Protein AF-A0A9X3SUL7-F1 (afdb_monomer_lite)

Organism: NCBI:txid256034

pLDDT: mean 79.02, std 15.93, range [35.5, 97.62]

Sequence (116 aa):
MTSFKCYHRSMKQLLLRVDDDLHARLTERAKREHRSVNAIANEILSVIGESDGRSATEKVKARAAALGMLASPLKVAKEAPPVKDVEALRSRVLDSMRGIGPVVDEMFDEDRDRLL

InterPro domains:
  IPR010985 Ribbon-helix-helix [SSF47598] (9-48)
  IPR013321 Arc-type ribbon-helix-helix [G3DSA:1.10.1220.10] (8-54)
  IPR053853 Antitoxin FitA-like, ribbon-helix-helix [PF22513] (18-45)

Radius of gyration: 28.47 Å; chains: 1; bounding box: 59×37×66 Å

Foldseek 3Di:
DDDDPDPPPPDDDDDDDDDPVVVVVLVVVCVVVVHDSVVSVVVVVVVVVCVVPDDPVNVVVVVCVVVVVDDDPPPPPPPPDPDPDPPVVVVVVCVVCPPVVVVVVVVVVVVVVVVD

Structure (mmCIF, N/CA/C/O backbone):
data_AF-A0A9X3SUL7-F1
#
_entry.id   AF-A0A9X3SUL7-F1
#
loop_
_atom_site.group_PDB
_atom_site.id
_atom_site.type_symbol
_atom_site.label_atom_id
_atom_site.label_alt_id
_atom_site.label_comp_id
_atom_site.label_asym_id
_atom_site.label_entity_id
_atom_site.label_seq_id
_atom_site.pdbx_PDB_ins_code
_atom_site.Cartn_x
_atom_site.Cartn_y
_atom_site.Cartn_z
_atom_site.occupancy
_atom_site.B_iso_or_equiv
_atom_site.auth_seq_id
_atom_site.auth_comp_id
_atom_site.auth_asym_id
_atom_site.auth_atom_id
_atom_site.pdbx_PDB_model_num
ATOM 1 N N . MET A 1 1 ? -0.238 24.625 26.946 1.00 35.50 1 MET A N 1
ATOM 2 C CA . MET A 1 1 ? -0.734 24.429 25.565 1.00 35.50 1 MET A CA 1
ATOM 3 C C . MET A 1 1 ? 0.001 23.254 24.946 1.00 35.50 1 MET A C 1
ATOM 5 O O . MET A 1 1 ? 1.139 23.397 24.522 1.00 35.50 1 MET A O 1
ATOM 9 N N . THR A 1 2 ? -0.599 22.068 24.997 1.00 41.12 2 THR A N 1
ATOM 10 C CA . THR A 1 2 ? -0.043 20.833 24.433 1.00 41.12 2 THR A CA 1
ATOM 11 C C . THR A 1 2 ? -0.206 20.846 22.915 1.00 41.12 2 THR A C 1
ATOM 13 O O . THR A 1 2 ? -1.309 20.978 22.392 1.00 41.12 2 THR A O 1
ATOM 16 N N . SER A 1 3 ? 0.923 20.762 22.215 1.00 38.81 3 SER A N 1
ATOM 17 C CA . SER A 1 3 ? 1.012 20.740 20.756 1.00 38.81 3 SER A CA 1
ATOM 18 C C . SER A 1 3 ? 0.413 19.441 20.205 1.00 38.81 3 SER A C 1
ATOM 20 O O . SER A 1 3 ? 0.950 18.356 20.435 1.00 38.81 3 SER A O 1
ATOM 22 N N . PHE A 1 4 ? -0.705 19.539 19.482 1.00 44.91 4 PHE A N 1
ATOM 23 C CA . PHE A 1 4 ? -1.264 18.430 18.711 1.00 44.91 4 PHE A CA 1
ATOM 24 C C . PHE A 1 4 ? -0.415 18.228 17.455 1.00 44.91 4 PHE A C 1
ATOM 26 O O . PHE A 1 4 ? -0.589 18.892 16.435 1.00 44.91 4 PHE A O 1
ATOM 33 N N . LYS A 1 5 ? 0.543 17.303 17.533 1.00 53.19 5 LYS A N 1
ATOM 34 C CA . LYS A 1 5 ? 1.328 16.860 16.379 1.00 53.19 5 LYS A CA 1
ATOM 35 C C . LYS A 1 5 ? 0.377 16.146 15.407 1.00 53.19 5 LYS A C 1
ATOM 37 O O . LYS A 1 5 ? -0.082 15.042 15.674 1.00 53.19 5 LYS A O 1
ATOM 42 N N . CYS A 1 6 ? 0.025 16.803 14.305 1.00 43.00 6 CYS A N 1
ATOM 43 C CA . CYS A 1 6 ? -0.857 16.261 13.271 1.00 43.00 6 CYS A CA 1
ATOM 44 C C . CYS A 1 6 ? -0.224 15.033 12.584 1.00 43.00 6 CYS A C 1
ATOM 46 O O . CYS A 1 6 ? 0.631 15.185 11.717 1.00 43.00 6 CYS A O 1
ATOM 48 N N . TYR A 1 7 ? -0.680 13.823 12.921 1.00 56.19 7 TYR A N 1
ATOM 49 C CA . TYR A 1 7 ? -0.241 12.551 12.310 1.00 56.19 7 TYR A CA 1
ATOM 50 C C . TYR A 1 7 ? -0.809 12.296 10.893 1.00 56.19 7 TYR A C 1
ATOM 52 O O . TYR A 1 7 ? -0.482 11.307 10.242 1.00 56.19 7 TYR A O 1
ATOM 60 N N . HIS A 1 8 ? -1.642 13.200 10.379 1.00 54.50 8 HIS A N 1
ATOM 61 C CA . HIS A 1 8 ? -2.485 12.974 9.199 1.00 54.50 8 HIS A CA 1
ATOM 62 C C . HIS A 1 8 ? -1.737 12.971 7.854 1.00 54.50 8 HIS A C 1
ATOM 64 O O . HIS A 1 8 ? -2.300 12.542 6.851 1.00 54.50 8 HIS A O 1
ATOM 70 N N . ARG A 1 9 ? -0.482 13.447 7.788 1.00 56.41 9 ARG A N 1
ATOM 71 C CA . ARG A 1 9 ? 0.239 13.549 6.503 1.00 56.41 9 ARG A CA 1
ATOM 72 C C . ARG A 1 9 ? 0.898 12.242 6.041 1.00 56.41 9 ARG A C 1
ATOM 74 O O . ARG A 1 9 ? 1.210 12.144 4.860 1.00 56.41 9 ARG A O 1
ATOM 81 N N . SER A 1 10 ? 1.098 11.259 6.926 1.00 71.56 10 SER A N 1
ATOM 82 C CA . SER A 1 10 ? 1.787 9.994 6.604 1.00 71.56 10 SER A CA 1
ATOM 83 C C . SER A 1 10 ? 0.940 8.730 6.773 1.00 71.56 10 SER A C 1
ATOM 85 O O . SER A 1 10 ? 1.339 7.682 6.275 1.00 71.56 10 SER A O 1
ATOM 87 N N . MET A 1 11 ? -0.222 8.796 7.431 1.00 79.44 11 MET A N 1
ATOM 88 C CA . MET A 1 11 ? -1.098 7.634 7.617 1.00 79.44 11 MET A CA 1
ATOM 89 C C . MET A 1 11 ? -2.291 7.673 6.662 1.00 79.44 11 MET A C 1
ATOM 91 O O . MET A 1 11 ? -2.919 8.712 6.466 1.00 79.44 11 MET A O 1
ATOM 95 N N . LYS A 1 12 ? -2.610 6.522 6.068 1.00 83.50 12 LYS A N 1
ATOM 96 C CA . LYS A 1 12 ? -3.818 6.324 5.261 1.00 83.50 12 LYS A CA 1
ATOM 97 C C . LYS A 1 12 ? -4.883 5.648 6.121 1.00 83.50 12 LYS A C 1
ATOM 99 O O . LYS A 1 12 ? -4.565 4.754 6.899 1.00 83.50 12 LYS A O 1
ATOM 104 N N . GLN A 1 13 ? -6.132 6.083 5.983 1.00 90.00 13 GLN A N 1
ATOM 105 C CA . GLN A 1 13 ? -7.269 5.494 6.687 1.00 90.00 13 GLN A CA 1
ATOM 106 C C . GLN A 1 13 ? -7.948 4.450 5.797 1.00 90.00 13 GLN A C 1
ATOM 108 O O . GLN A 1 13 ? -8.236 4.723 4.634 1.00 90.00 13 GLN A O 1
ATOM 113 N N . LEU A 1 14 ? -8.227 3.278 6.366 1.00 89.31 14 LEU A N 1
ATOM 114 C CA . LEU A 1 14 ? -9.014 2.215 5.748 1.00 89.31 14 LEU A CA 1
ATOM 115 C C . LEU A 1 14 ? -10.267 1.987 6.597 1.00 89.31 14 LEU A C 1
ATOM 117 O O . LEU A 1 14 ? -10.165 1.727 7.793 1.00 89.31 14 LEU A O 1
ATOM 121 N N . LEU A 1 15 ? -11.442 2.100 5.981 1.00 93.06 15 LEU A N 1
ATOM 122 C CA . LEU A 1 15 ? -12.713 1.722 6.596 1.00 93.06 15 LEU A CA 1
ATOM 123 C C . LEU A 1 15 ? -13.114 0.355 6.043 1.00 93.06 15 LEU A C 1
ATOM 125 O O . LEU A 1 15 ? -13.345 0.224 4.843 1.00 93.06 15 LEU A O 1
ATOM 129 N N . LEU A 1 16 ? -13.180 -0.652 6.912 1.00 90.94 16 LEU A N 1
ATOM 130 C CA . LEU A 1 16 ? -13.523 -2.024 6.550 1.00 90.94 16 LEU A CA 1
ATOM 131 C C . LEU A 1 16 ? -14.813 -2.435 7.260 1.00 90.94 16 LEU A C 1
ATOM 133 O O . LEU A 1 16 ? -14.968 -2.200 8.456 1.00 90.94 16 LEU A O 1
ATOM 137 N N . ARG A 1 17 ? -15.727 -3.064 6.520 1.00 95.88 17 ARG A N 1
ATOM 138 C CA . ARG A 1 17 ? -16.873 -3.767 7.103 1.00 95.88 17 ARG A CA 1
ATOM 139 C C . ARG A 1 17 ? -16.462 -5.212 7.355 1.00 95.88 17 ARG A C 1
ATOM 141 O O . ARG A 1 17 ? -15.921 -5.850 6.456 1.00 95.88 17 ARG A O 1
ATOM 148 N N . VAL A 1 18 ? -16.696 -5.691 8.566 1.00 93.56 18 VAL A N 1
ATOM 149 C CA . VAL A 1 18 ? -16.374 -7.051 9.006 1.00 93.56 18 VAL A CA 1
ATOM 150 C C . VAL A 1 18 ? -17.578 -7.643 9.720 1.00 93.56 18 VAL A C 1
ATOM 152 O O . VAL A 1 18 ? -18.383 -6.890 10.265 1.00 93.56 18 VAL A O 1
ATOM 155 N N . ASP A 1 19 ? -17.675 -8.968 9.737 1.00 97.38 19 ASP A N 1
ATOM 156 C CA . ASP A 1 19 ? -18.691 -9.663 10.525 1.00 97.38 19 ASP A CA 1
ATOM 157 C C . ASP A 1 19 ? -18.483 -9.421 12.028 1.00 97.38 19 ASP A C 1
ATOM 159 O O . ASP A 1 19 ? -17.343 -9.311 12.506 1.00 97.38 19 ASP A O 1
ATOM 163 N N . ASP A 1 20 ? -19.581 -9.396 12.784 1.00 96.81 20 ASP A N 1
ATOM 164 C CA . ASP A 1 20 ? -19.572 -9.126 14.228 1.00 96.81 20 ASP A CA 1
ATOM 165 C C . ASP A 1 20 ? -18.678 -10.109 14.995 1.00 96.81 20 ASP A C 1
ATOM 167 O O . ASP A 1 20 ? -17.926 -9.712 15.889 1.00 96.81 20 ASP A O 1
ATOM 171 N N . ASP A 1 21 ? -18.667 -11.378 14.583 1.00 97.31 21 ASP A N 1
ATOM 172 C CA . ASP A 1 21 ? -17.815 -12.410 15.173 1.00 97.31 21 ASP A CA 1
ATOM 173 C C . ASP A 1 21 ? -16.323 -12.095 15.005 1.00 97.31 21 ASP A C 1
ATOM 175 O O . ASP A 1 21 ? -15.516 -12.333 15.909 1.00 97.31 21 ASP A O 1
ATOM 179 N N . LEU A 1 22 ? -15.924 -11.560 13.846 1.00 95.31 22 LEU A N 1
ATOM 180 C CA . LEU A 1 22 ? -14.537 -11.166 13.604 1.00 95.31 22 LEU A CA 1
ATOM 181 C C . LEU A 1 22 ? -14.170 -9.955 14.465 1.00 95.31 22 LEU A C 1
ATOM 183 O O . LEU A 1 22 ? -13.107 -9.949 15.092 1.00 95.31 22 LEU A O 1
ATOM 187 N N . HIS A 1 23 ? -15.061 -8.968 14.549 1.00 96.44 23 HIS A N 1
ATOM 188 C CA . HIS A 1 23 ? -14.868 -7.803 15.406 1.00 96.44 23 HIS A CA 1
ATOM 189 C C . HIS A 1 23 ? -14.734 -8.193 16.890 1.00 96.44 23 HIS A C 1
ATOM 191 O O . HIS A 1 23 ? -13.836 -7.702 17.584 1.00 96.44 23 HIS A O 1
ATOM 197 N N . ALA A 1 24 ? -15.562 -9.125 17.370 1.00 97.44 24 ALA A N 1
ATO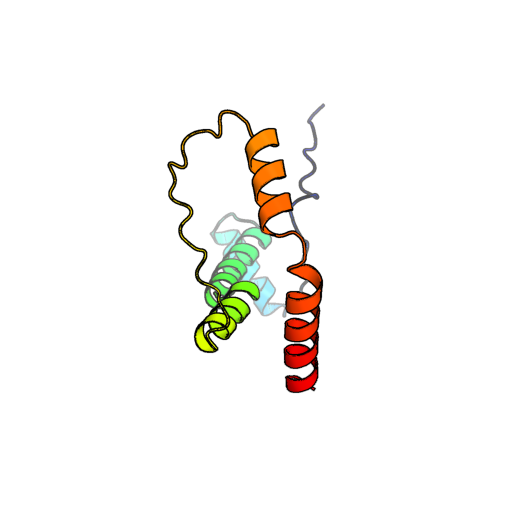M 198 C CA . ALA A 1 24 ? -15.503 -9.636 18.737 1.00 97.44 24 ALA A CA 1
ATOM 199 C C . ALA A 1 24 ? -14.157 -10.315 19.032 1.00 97.44 24 ALA A C 1
ATOM 201 O O . ALA A 1 24 ? -13.500 -9.986 20.023 1.00 97.44 24 ALA A O 1
ATOM 202 N N . ARG A 1 25 ? -13.678 -11.193 18.137 1.00 96.69 25 ARG A N 1
ATOM 203 C CA . ARG A 1 25 ? -12.367 -11.853 18.298 1.00 96.69 25 ARG A CA 1
ATOM 204 C C . ARG A 1 25 ? -11.208 -10.857 18.327 1.00 96.69 25 ARG A C 1
ATOM 206 O O . ARG A 1 25 ? -10.302 -11.005 19.150 1.00 96.69 25 ARG A O 1
ATOM 213 N N . LEU A 1 26 ? -11.229 -9.848 17.453 1.00 95.88 26 LEU A N 1
ATOM 214 C CA . LEU A 1 26 ? -10.207 -8.796 17.429 1.00 95.88 26 LEU A CA 1
ATOM 215 C C . LEU A 1 26 ? -10.219 -7.974 18.721 1.00 95.88 26 LEU A C 1
ATOM 217 O O . LEU A 1 26 ? -9.160 -7.689 19.277 1.00 95.88 26 LEU A O 1
ATOM 221 N N . THR A 1 27 ? -11.406 -7.652 19.231 1.00 96.62 27 THR A N 1
ATOM 222 C CA . THR A 1 27 ? -11.579 -6.903 20.481 1.00 96.62 27 THR A CA 1
ATOM 223 C C . THR A 1 27 ? -11.069 -7.687 21.687 1.00 96.62 27 THR A C 1
ATOM 225 O O . THR A 1 27 ? -10.317 -7.151 22.498 1.00 96.62 27 THR A O 1
ATOM 228 N N . GLU A 1 28 ? -11.412 -8.970 21.800 1.00 97.62 28 GLU A N 1
ATOM 229 C CA . GLU A 1 28 ? -10.933 -9.821 22.895 1.00 97.62 28 GLU A CA 1
ATOM 230 C C . GLU A 1 28 ? -9.417 -10.035 22.848 1.00 97.62 28 GLU A C 1
ATOM 232 O O . GLU A 1 28 ? -8.751 -10.100 23.883 1.00 97.62 28 GLU A O 1
ATOM 237 N N . ARG A 1 29 ? -8.831 -10.109 21.649 1.00 96.62 29 ARG A N 1
ATOM 238 C CA . ARG A 1 29 ? -7.373 -10.125 21.496 1.00 96.62 29 ARG A CA 1
ATOM 239 C C . ARG A 1 29 ? -6.745 -8.800 21.939 1.00 96.62 29 ARG A C 1
ATOM 241 O O . ARG A 1 29 ? -5.803 -8.811 22.723 1.00 96.62 29 ARG A O 1
ATOM 248 N N . ALA A 1 30 ? -7.303 -7.674 21.506 1.00 96.69 30 ALA A N 1
ATOM 249 C CA . ALA A 1 30 ? -6.835 -6.339 21.871 1.00 96.69 30 ALA A CA 1
ATOM 250 C C . ALA A 1 30 ? -6.872 -6.101 23.394 1.00 96.69 30 ALA A C 1
ATOM 252 O O . ALA A 1 30 ? -5.906 -5.589 23.959 1.00 96.69 30 ALA A O 1
ATOM 253 N N . LYS A 1 31 ? -7.936 -6.554 24.074 1.00 96.56 31 LYS A N 1
ATOM 254 C CA . LYS A 1 31 ? -8.045 -6.514 25.542 1.00 96.56 31 LYS A CA 1
ATOM 255 C C . LYS A 1 31 ? -6.955 -7.335 26.227 1.00 96.56 31 LYS A C 1
ATOM 257 O O . LYS A 1 31 ? -6.303 -6.820 27.128 1.00 96.56 31 LYS A O 1
ATOM 262 N N . ARG A 1 32 ? -6.745 -8.585 25.790 1.00 97.19 32 ARG A N 1
ATOM 263 C CA . ARG A 1 32 ? -5.712 -9.477 26.348 1.00 97.19 32 ARG A CA 1
ATOM 264 C C . ARG A 1 32 ? -4.300 -8.922 26.179 1.00 97.19 32 ARG A C 1
ATOM 266 O O . ARG A 1 32 ? -3.467 -9.120 27.052 1.00 97.19 32 ARG A O 1
ATOM 273 N N . GLU A 1 33 ? -4.039 -8.232 25.073 1.00 95.56 33 GLU A N 1
ATOM 274 C CA . GLU A 1 33 ? -2.726 -7.653 24.773 1.00 95.56 33 GLU A CA 1
ATOM 275 C C . GLU A 1 33 ? -2.568 -6.199 25.252 1.00 95.56 33 GLU A C 1
ATOM 277 O O . GLU A 1 33 ? -1.518 -5.604 25.029 1.00 95.56 33 GLU A O 1
ATOM 282 N N . HIS A 1 34 ? -3.585 -5.604 25.890 1.00 96.56 34 HIS A N 1
ATOM 283 C CA . HIS A 1 34 ? -3.611 -4.183 26.275 1.00 96.56 34 HIS A CA 1
ATOM 284 C C . HIS A 1 34 ? -3.279 -3.220 25.118 1.00 96.56 34 HIS A C 1
ATOM 286 O O . HIS A 1 34 ? -2.645 -2.179 25.300 1.00 96.56 34 HIS A O 1
ATOM 292 N N . ARG A 1 35 ? -3.720 -3.563 23.906 1.00 95.56 35 ARG A N 1
ATOM 293 C CA . ARG A 1 35 ? -3.483 -2.797 22.674 1.00 95.56 35 ARG A CA 1
ATOM 294 C C . ARG A 1 35 ? -4.801 -2.329 22.077 1.00 95.56 35 ARG A C 1
ATOM 296 O O . ARG A 1 35 ? -5.865 -2.843 22.401 1.00 95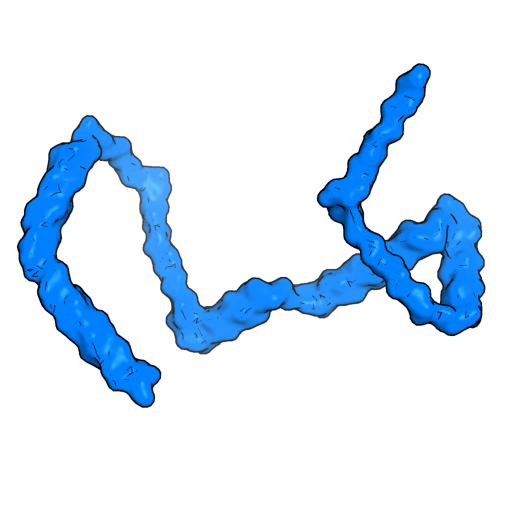.56 35 ARG A O 1
ATOM 303 N N . SER A 1 36 ? -4.748 -1.340 21.186 1.00 94.56 36 SER A N 1
ATOM 304 C CA . SER A 1 36 ? -5.936 -0.934 20.432 1.00 94.56 36 SER A CA 1
ATOM 305 C C . SER A 1 36 ? -6.253 -1.949 19.335 1.00 94.56 36 SER A C 1
ATOM 307 O O . SER A 1 36 ? -5.355 -2.582 18.775 1.00 94.56 36 SER A O 1
ATOM 309 N N . VAL A 1 37 ? -7.531 -2.057 18.969 1.00 93.25 37 VAL A N 1
ATOM 310 C CA . VAL A 1 37 ? -7.970 -2.914 17.855 1.00 93.25 37 VAL A CA 1
ATOM 311 C C . VAL A 1 37 ? -7.249 -2.539 16.555 1.00 93.25 37 VAL A C 1
ATOM 313 O O . VAL A 1 37 ? -6.794 -3.422 15.838 1.00 93.25 37 VAL A O 1
ATOM 316 N N . ASN A 1 38 ? -7.038 -1.242 16.298 1.00 93.19 38 ASN A N 1
ATOM 317 C CA . ASN A 1 38 ? -6.284 -0.769 15.133 1.00 93.19 38 ASN A CA 1
ATOM 318 C C . ASN A 1 38 ? -4.823 -1.240 15.137 1.00 93.19 38 ASN A C 1
ATOM 320 O O . ASN A 1 38 ? -4.282 -1.531 14.075 1.00 93.19 38 ASN A O 1
ATOM 324 N N . ALA A 1 39 ? -4.174 -1.324 16.304 1.00 93.38 39 ALA A N 1
ATOM 325 C CA . ALA A 1 39 ? -2.798 -1.808 16.392 1.00 93.38 39 ALA A CA 1
ATOM 326 C C . ALA A 1 39 ? -2.701 -3.300 16.038 1.00 93.38 39 ALA A C 1
ATOM 328 O O . ALA A 1 39 ? -1.823 -3.676 15.266 1.00 93.38 39 ALA A O 1
ATOM 329 N N . ILE A 1 40 ? -3.627 -4.122 16.549 1.00 95.31 40 ILE A N 1
ATOM 330 C CA . ILE A 1 40 ? -3.732 -5.547 16.194 1.00 95.31 40 ILE A CA 1
ATOM 331 C C . ILE A 1 40 ? -4.056 -5.707 14.703 1.00 95.31 40 ILE A C 1
ATOM 333 O O . ILE A 1 40 ? -3.422 -6.498 14.011 1.00 95.31 40 ILE A O 1
ATOM 337 N N . ALA A 1 41 ? -5.026 -4.945 14.189 1.00 93.06 41 ALA A N 1
ATOM 338 C CA . ALA A 1 41 ? -5.439 -5.018 12.791 1.00 93.06 41 ALA A CA 1
ATOM 339 C C . ALA A 1 41 ? -4.297 -4.641 11.836 1.00 93.06 41 ALA A C 1
ATOM 341 O O . ALA A 1 41 ?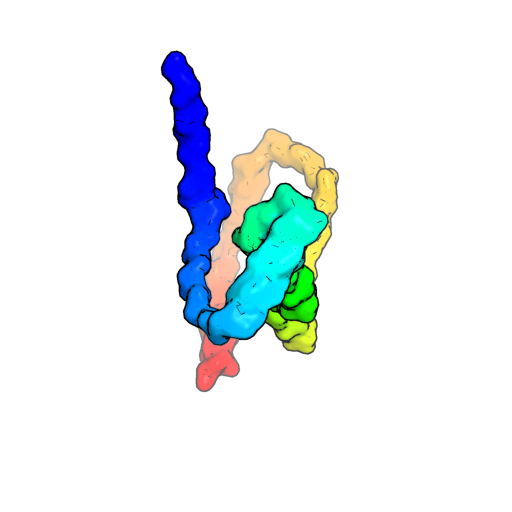 -4.052 -5.358 10.871 1.00 93.06 41 ALA A O 1
ATOM 342 N N . ASN A 1 42 ? -3.562 -3.565 12.129 1.00 92.00 42 ASN A N 1
ATOM 343 C CA . ASN A 1 42 ? -2.418 -3.149 11.319 1.00 92.00 42 ASN A CA 1
ATOM 344 C C . ASN A 1 42 ? -1.299 -4.197 11.303 1.00 92.00 42 ASN A C 1
ATOM 346 O O . ASN A 1 42 ? -0.715 -4.416 10.250 1.00 92.00 42 ASN A O 1
ATOM 350 N N . GLU A 1 43 ? -1.022 -4.857 12.431 1.00 91.31 43 GLU A N 1
ATOM 351 C CA . GLU A 1 43 ? -0.025 -5.935 12.503 1.00 91.31 43 GLU A CA 1
ATOM 352 C C . GLU A 1 43 ? -0.434 -7.153 11.665 1.00 91.31 43 GLU A C 1
ATOM 354 O O . GLU A 1 43 ? 0.371 -7.706 10.920 1.00 91.31 43 GLU A O 1
ATOM 359 N N . ILE A 1 44 ? -1.704 -7.560 11.732 1.00 90.88 44 ILE A N 1
ATOM 360 C CA . ILE A 1 44 ? -2.207 -8.664 10.903 1.00 90.88 44 ILE A CA 1
ATOM 361 C C . ILE A 1 44 ? -2.102 -8.300 9.416 1.00 90.88 44 ILE A C 1
ATOM 363 O O . ILE A 1 44 ? -1.645 -9.107 8.607 1.00 90.88 44 ILE A O 1
ATOM 367 N N . LEU A 1 45 ? -2.497 -7.076 9.051 1.00 88.69 45 LEU A N 1
ATOM 368 C CA . LEU A 1 45 ? -2.440 -6.600 7.670 1.00 88.69 45 LEU A CA 1
ATOM 369 C C . LEU A 1 45 ? -1.000 -6.447 7.156 1.00 88.69 45 LEU A C 1
ATOM 371 O O . LEU A 1 45 ? -0.764 -6.702 5.975 1.00 88.69 45 LEU A O 1
ATOM 375 N N . SER A 1 46 ? -0.033 -6.075 8.004 1.00 85.62 46 SER A N 1
ATOM 376 C CA . SER A 1 46 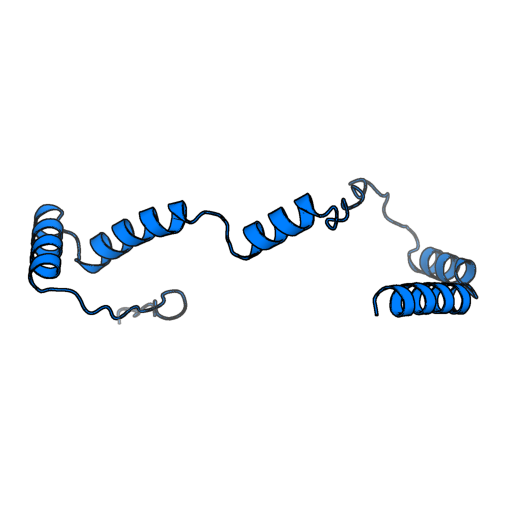? 1.367 -5.935 7.583 1.00 85.62 46 SER A CA 1
ATOM 377 C C . SER A 1 46 ? 1.995 -7.277 7.216 1.00 85.62 46 SER A C 1
ATOM 379 O O . SER A 1 46 ? 2.665 -7.364 6.192 1.00 85.62 46 SER A O 1
ATOM 381 N N . VAL A 1 47 ? 1.712 -8.335 7.985 1.00 82.75 47 VAL A N 1
ATOM 382 C CA . VAL A 1 47 ? 2.214 -9.692 7.695 1.00 82.75 47 VAL A CA 1
ATOM 383 C C . VAL A 1 47 ? 1.703 -10.196 6.340 1.00 82.75 47 VAL A C 1
ATOM 385 O O . VAL A 1 47 ? 2.444 -10.809 5.576 1.00 82.75 47 VAL A O 1
ATOM 388 N N . ILE A 1 48 ? 0.443 -9.901 6.007 1.00 74.44 48 ILE A N 1
ATOM 389 C CA . ILE A 1 48 ? -0.143 -10.276 4.713 1.00 74.44 48 ILE A CA 1
ATOM 390 C C . ILE A 1 48 ? 0.479 -9.451 3.576 1.00 74.44 48 ILE A C 1
ATOM 392 O O . ILE A 1 48 ? 0.808 -10.004 2.528 1.00 74.44 48 ILE A O 1
ATOM 396 N N . GLY A 1 49 ? 0.684 -8.147 3.787 1.00 65.75 49 GLY A N 1
ATOM 397 C CA . GLY A 1 49 ? 1.277 -7.256 2.786 1.00 65.75 49 GLY A CA 1
ATOM 398 C C . GLY A 1 49 ? 2.714 -7.625 2.399 1.00 65.75 49 GLY A C 1
ATOM 399 O O . GLY A 1 49 ? 3.089 -7.475 1.238 1.00 65.75 49 GLY A O 1
ATOM 400 N N . GLU A 1 50 ? 3.506 -8.152 3.334 1.00 59.78 50 GLU A N 1
ATOM 401 C CA . GLU A 1 50 ? 4.863 -8.646 3.057 1.00 59.78 50 GLU A CA 1
ATOM 402 C C . GLU A 1 50 ? 4.865 -9.939 2.224 1.00 59.78 50 GLU A C 1
ATOM 404 O O . GLU A 1 50 ? 5.746 -10.138 1.385 1.00 59.78 50 GLU A O 1
ATOM 409 N N . SER A 1 51 ? 3.855 -10.800 2.393 1.00 55.25 51 SER A N 1
ATOM 410 C CA . SER A 1 51 ? 3.740 -12.064 1.653 1.00 55.25 51 SER A CA 1
ATOM 411 C C . SER A 1 51 ? 3.396 -11.875 0.171 1.00 55.25 51 SER A C 1
ATOM 413 O O . SER A 1 51 ? 3.680 -12.763 -0.633 1.00 55.25 51 SER A O 1
ATOM 415 N N . ASP A 1 52 ? 2.844 -10.725 -0.223 1.00 58.09 52 ASP A N 1
ATOM 416 C CA . ASP A 1 52 ? 2.579 -10.369 -1.627 1.00 58.09 52 ASP A CA 1
ATOM 417 C C . ASP A 1 52 ? 3.823 -9.791 -2.343 1.00 58.09 52 ASP A C 1
ATOM 419 O O . ASP A 1 52 ? 3.723 -9.170 -3.409 1.00 58.09 52 ASP A O 1
ATOM 423 N N . GLY A 1 53 ? 4.996 -10.033 -1.732 1.00 53.78 53 GLY A N 1
ATOM 424 C CA . GLY A 1 53 ? 6.320 -9.406 -1.821 1.00 53.78 53 GLY A CA 1
ATOM 425 C C . GLY A 1 53 ? 7.026 -9.324 -3.172 1.00 53.78 53 GLY A C 1
ATOM 426 O O . GLY A 1 53 ? 8.240 -9.476 -3.265 1.00 53.78 53 GLY A O 1
ATOM 427 N N . ARG A 1 54 ? 6.301 -9.008 -4.237 1.00 57.44 54 ARG A N 1
ATOM 428 C CA . ARG A 1 54 ? 6.870 -8.187 -5.298 1.00 57.44 54 ARG A CA 1
ATOM 429 C C . ARG A 1 54 ? 6.001 -6.953 -5.413 1.00 57.44 54 ARG A C 1
ATOM 431 O O . ARG A 1 54 ? 4.862 -7.035 -5.881 1.00 57.44 54 ARG A O 1
ATOM 438 N N . SER A 1 55 ? 6.561 -5.809 -5.027 1.00 69.12 55 SER A N 1
ATOM 439 C CA . SER A 1 55 ? 5.995 -4.511 -5.393 1.00 69.12 55 SER A CA 1
ATOM 440 C C . SER A 1 55 ? 5.652 -4.518 -6.890 1.00 69.12 55 SER A C 1
ATOM 442 O O . SER A 1 55 ? 6.309 -5.206 -7.676 1.00 69.12 55 SER A O 1
ATOM 444 N N . ALA A 1 56 ? 4.622 -3.790 -7.330 1.00 67.88 56 ALA A N 1
ATOM 445 C CA . ALA A 1 56 ? 4.266 -3.745 -8.755 1.00 67.88 56 ALA A CA 1
ATOM 446 C C . ALA A 1 56 ? 5.498 -3.441 -9.637 1.00 67.88 56 ALA A C 1
ATOM 448 O O . ALA A 1 56 ? 5.710 -4.065 -10.673 1.00 67.88 56 ALA A O 1
ATOM 449 N N . THR A 1 57 ? 6.380 -2.576 -9.137 1.00 75.00 57 THR A N 1
ATOM 450 C CA . THR A 1 57 ? 7.714 -2.280 -9.665 1.00 75.00 57 THR A CA 1
ATOM 451 C C . THR A 1 57 ? 8.651 -3.484 -9.744 1.00 75.00 57 THR A C 1
ATOM 453 O O . THR A 1 57 ? 9.307 -3.661 -10.763 1.00 75.00 57 THR A O 1
ATOM 456 N N . GLU A 1 58 ? 8.722 -4.343 -8.730 1.00 76.25 58 GLU A N 1
ATOM 457 C CA . GLU A 1 58 ? 9.520 -5.575 -8.778 1.00 76.25 58 GLU A CA 1
ATOM 458 C C . GLU A 1 58 ? 8.920 -6.626 -9.704 1.00 76.25 58 GLU A C 1
ATOM 460 O O . GLU A 1 58 ? 9.672 -7.330 -10.372 1.00 76.25 58 GLU A O 1
ATOM 465 N N . LYS A 1 59 ? 7.587 -6.718 -9.808 1.00 77.62 59 LYS A N 1
ATOM 466 C CA . LYS A 1 59 ? 6.930 -7.590 -10.798 1.00 77.62 59 LYS A CA 1
ATOM 467 C C . LYS A 1 59 ? 7.276 -7.134 -12.217 1.00 77.62 59 LYS A C 1
ATOM 469 O O . LYS A 1 59 ? 7.673 -7.955 -13.042 1.00 77.62 59 LYS A O 1
ATOM 474 N N . VAL A 1 60 ? 7.205 -5.828 -12.476 1.00 81.75 60 VAL A N 1
ATOM 475 C CA . VAL A 1 60 ? 7.593 -5.224 -13.759 1.00 81.75 60 VAL A CA 1
ATOM 476 C C . VAL A 1 60 ? 9.086 -5.409 -14.026 1.00 81.75 60 VAL A C 1
ATOM 478 O O . VAL A 1 60 ? 9.451 -5.849 -15.111 1.00 81.75 60 VAL A O 1
ATOM 481 N N . LYS A 1 61 ? 9.953 -5.163 -13.040 1.00 82.12 61 LYS A N 1
ATOM 482 C CA . LYS A 1 61 ? 11.406 -5.330 -13.170 1.00 82.12 61 LYS A CA 1
ATOM 483 C C . LYS A 1 61 ? 11.795 -6.787 -13.403 1.00 82.12 61 LYS A C 1
ATOM 485 O O . LYS A 1 61 ? 12.632 -7.050 -14.255 1.00 82.12 61 LYS A O 1
ATOM 490 N N . ALA A 1 62 ? 11.174 -7.733 -12.701 1.00 80.44 62 ALA A N 1
ATOM 491 C CA . ALA A 1 62 ? 11.393 -9.162 -12.911 1.00 80.44 62 ALA A CA 1
ATOM 492 C C . ALA A 1 62 ? 10.946 -9.598 -14.314 1.00 80.44 62 ALA A C 1
ATOM 494 O O . ALA A 1 62 ? 11.651 -10.359 -14.972 1.00 80.44 62 ALA A O 1
ATOM 495 N N . ARG A 1 63 ? 9.813 -9.077 -14.803 1.00 80.75 63 ARG A N 1
ATOM 496 C CA . ARG A 1 63 ? 9.344 -9.333 -16.171 1.00 80.75 63 ARG A CA 1
ATOM 497 C C . ARG A 1 63 ? 10.282 -8.721 -17.214 1.00 80.75 63 ARG A C 1
ATOM 499 O O . ARG A 1 63 ? 10.648 -9.405 -18.161 1.00 80.75 63 ARG A O 1
ATOM 506 N N . ALA A 1 64 ? 10.720 -7.480 -17.018 1.00 83.75 64 ALA A N 1
ATOM 507 C CA . ALA A 1 64 ? 11.696 -6.822 -17.884 1.00 83.75 64 ALA A CA 1
ATOM 508 C C . ALA A 1 64 ? 13.047 -7.558 -17.886 1.00 83.75 64 ALA A C 1
ATOM 510 O O . ALA A 1 64 ? 13.666 -7.685 -18.937 1.00 83.75 64 ALA A O 1
ATOM 511 N N . ALA A 1 65 ? 13.481 -8.092 -16.737 1.00 83.19 65 ALA A N 1
ATOM 512 C CA . ALA A 1 65 ? 14.686 -8.913 -16.628 1.00 83.19 65 ALA A CA 1
ATOM 513 C C . ALA A 1 65 ? 14.560 -10.208 -17.439 1.00 83.19 65 ALA A C 1
ATOM 515 O O . ALA A 1 65 ? 15.452 -10.534 -18.213 1.00 83.19 65 ALA A O 1
ATOM 516 N N . ALA A 1 66 ? 13.438 -10.920 -17.289 1.00 79.38 66 ALA A N 1
ATOM 517 C CA . ALA A 1 66 ? 13.173 -12.162 -18.012 1.00 79.38 66 ALA A CA 1
ATOM 518 C C . ALA A 1 66 ? 13.086 -11.956 -19.534 1.00 79.38 66 ALA A C 1
ATOM 520 O O . ALA A 1 66 ? 13.461 -12.841 -20.294 1.00 79.38 66 ALA A O 1
ATOM 521 N N . LEU A 1 67 ? 12.622 -10.784 -19.973 1.00 87.12 67 LEU A N 1
ATOM 522 C CA . LEU A 1 67 ? 12.561 -10.394 -21.383 1.00 87.12 67 LEU A CA 1
ATOM 523 C C . LEU A 1 67 ? 13.882 -9.808 -21.913 1.00 87.12 67 LEU A C 1
ATOM 525 O O . LEU A 1 67 ? 13.928 -9.369 -23.056 1.00 87.12 67 LEU A O 1
ATOM 529 N N . GLY A 1 68 ? 14.941 -9.741 -21.096 1.00 84.38 68 GLY A N 1
ATOM 530 C CA . GLY A 1 68 ? 16.217 -9.135 -21.492 1.00 84.38 68 GLY A CA 1
ATOM 531 C C . GLY A 1 68 ? 16.153 -7.620 -21.730 1.00 84.38 68 GLY A C 1
ATOM 532 O O . GLY A 1 68 ? 17.094 -7.045 -22.262 1.00 84.38 68 GLY A O 1
ATOM 533 N N . MET A 1 69 ? 15.067 -6.955 -21.321 1.00 83.88 69 MET A N 1
ATOM 534 C CA . MET A 1 69 ? 14.830 -5.519 -21.534 1.00 83.88 69 MET A CA 1
ATOM 535 C C . MET A 1 69 ? 15.530 -4.630 -20.499 1.00 83.88 69 MET A C 1
ATOM 537 O O . MET A 1 69 ? 15.504 -3.405 -20.607 1.00 83.88 69 MET A O 1
ATOM 541 N N . LEU A 1 70 ? 16.129 -5.215 -19.457 1.00 78.81 70 LEU A N 1
ATOM 542 C CA . LEU A 1 70 ? 16.929 -4.448 -18.510 1.00 78.81 70 LEU A CA 1
ATOM 543 C C . LEU A 1 70 ? 18.305 -4.165 -19.110 1.00 78.81 70 LEU A C 1
ATOM 545 O O . LEU A 1 70 ? 19.159 -5.048 -19.176 1.00 78.81 70 LEU A O 1
ATOM 549 N N . ALA A 1 71 ? 18.542 -2.905 -19.469 1.00 73.25 71 ALA A N 1
ATOM 550 C CA . ALA A 1 71 ? 19.889 -2.424 -19.719 1.00 73.25 71 ALA A CA 1
ATOM 551 C C . ALA A 1 71 ? 20.719 -2.608 -18.440 1.00 73.25 71 ALA A C 1
ATOM 553 O O . ALA A 1 71 ? 20.359 -2.105 -17.371 1.00 73.25 71 ALA A O 1
ATOM 554 N N . SER A 1 72 ? 21.832 -3.335 -18.537 1.00 61.41 72 SER A N 1
ATOM 555 C CA . SER A 1 72 ? 22.834 -3.309 -17.474 1.00 61.41 72 SER A CA 1
ATOM 556 C C . SER A 1 72 ? 23.385 -1.888 -17.436 1.00 61.41 72 SER A C 1
ATOM 558 O O . SER A 1 72 ? 23.955 -1.462 -18.444 1.00 61.41 72 SER A O 1
ATOM 560 N N . PRO A 1 73 ? 23.226 -1.121 -16.341 1.00 60.34 73 PRO A N 1
ATOM 561 C CA . PRO A 1 73 ? 23.901 0.160 -16.268 1.00 60.34 73 PRO A CA 1
ATOM 562 C C . PRO A 1 73 ? 25.392 -0.139 -16.401 1.00 60.34 73 PRO A C 1
ATOM 564 O O . PRO A 1 73 ? 25.927 -0.940 -15.624 1.00 60.34 73 PRO A O 1
ATOM 567 N N . LEU A 1 74 ? 26.056 0.453 -17.403 1.00 51.94 74 LEU A N 1
ATOM 568 C CA . 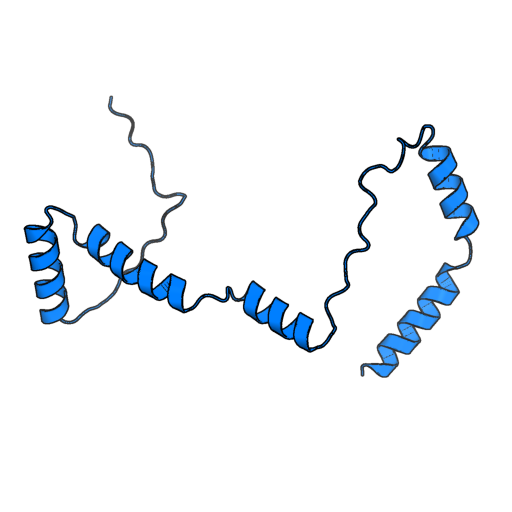LEU A 1 74 ? 27.513 0.452 -17.430 1.00 51.94 74 LEU A CA 1
ATOM 569 C C . LEU A 1 74 ? 27.941 0.926 -16.045 1.00 51.94 74 LEU A C 1
ATOM 571 O O . LEU A 1 74 ? 27.523 1.998 -15.602 1.00 51.94 74 LEU A O 1
ATOM 575 N N . LYS A 1 75 ? 28.699 0.090 -15.329 1.00 50.66 75 LYS A N 1
ATOM 576 C CA . LYS A 1 75 ? 29.309 0.483 -14.063 1.00 50.66 75 LYS A CA 1
ATOM 577 C C . LYS A 1 75 ? 30.128 1.727 -14.373 1.00 50.66 75 LYS A C 1
ATOM 579 O O . LYS A 1 75 ? 31.213 1.614 -14.935 1.00 50.66 75 LYS A O 1
ATOM 584 N N . VAL A 1 76 ? 29.594 2.904 -14.056 1.00 51.66 76 VAL A N 1
ATOM 585 C CA . VAL A 1 76 ? 30.363 4.139 -14.118 1.00 51.66 76 VAL A CA 1
ATOM 586 C C . VAL A 1 76 ? 31.490 3.911 -13.129 1.00 51.66 76 VAL A C 1
ATOM 588 O O . VAL A 1 76 ? 31.237 3.743 -11.932 1.00 51.66 76 VAL A O 1
ATOM 591 N N . ALA A 1 77 ? 32.710 3.755 -13.644 1.00 53.06 77 ALA A N 1
ATOM 592 C CA . ALA A 1 77 ? 33.885 3.609 -12.810 1.00 53.06 77 ALA A CA 1
ATOM 593 C C . ALA A 1 77 ? 33.846 4.767 -11.811 1.00 53.06 77 ALA A C 1
ATOM 595 O O . ALA A 1 77 ? 33.773 5.930 -12.202 1.00 53.06 77 ALA A O 1
ATOM 596 N N . LYS A 1 78 ? 33.811 4.434 -10.519 1.00 56.06 78 LYS A N 1
ATOM 597 C CA . LYS A 1 78 ? 33.603 5.366 -9.400 1.00 56.06 78 LYS A CA 1
ATOM 598 C C . LYS A 1 78 ? 34.687 6.455 -9.291 1.00 56.06 78 LYS A C 1
ATOM 600 O O . LYS A 1 78 ? 34.617 7.288 -8.398 1.00 56.06 78 LYS A O 1
ATOM 605 N N . GLU A 1 79 ? 35.663 6.444 -10.191 1.00 53.72 79 GLU A N 1
ATOM 606 C CA . GLU A 1 79 ? 36.876 7.253 -10.188 1.00 53.72 79 GLU A CA 1
ATOM 607 C C . GLU A 1 79 ? 37.178 7.768 -11.602 1.00 53.72 79 GLU A C 1
ATOM 609 O O . GLU A 1 79 ? 38.282 7.619 -12.121 1.00 53.72 79 GLU A O 1
ATOM 614 N N . ALA A 1 80 ? 36.195 8.376 -12.270 1.00 58.94 80 ALA A N 1
ATOM 615 C CA . ALA A 1 80 ? 36.551 9.282 -13.355 1.00 58.94 80 ALA A CA 1
ATOM 616 C C . ALA A 1 80 ? 37.285 10.481 -12.718 1.00 58.94 80 ALA A C 1
ATOM 618 O O . ALA A 1 80 ? 36.709 11.128 -11.836 1.00 58.94 80 ALA A O 1
ATOM 619 N N . PRO A 1 81 ? 38.546 10.774 -13.095 1.00 63.84 81 PRO A N 1
ATOM 620 C CA . PRO A 1 81 ? 39.246 11.936 -12.566 1.00 63.84 81 PRO A CA 1
ATOM 621 C C . PRO A 1 81 ? 38.419 13.197 -12.856 1.00 63.84 81 PRO A C 1
ATOM 623 O O . PRO A 1 81 ? 37.787 13.273 -13.916 1.00 63.84 81 PRO A O 1
ATOM 626 N N . PRO A 1 82 ? 38.398 14.187 -11.944 1.00 64.62 82 PRO A N 1
ATOM 627 C CA . PRO A 1 82 ? 37.638 15.408 -12.162 1.00 64.62 82 PRO A CA 1
ATOM 628 C C . PRO A 1 82 ? 38.089 16.050 -13.474 1.00 64.62 82 PRO A C 1
ATOM 630 O O . PRO A 1 82 ? 39.277 16.321 -13.680 1.00 64.62 82 PRO A O 1
ATOM 633 N N . VAL A 1 83 ? 37.135 16.258 -14.382 1.00 71.88 83 VAL A N 1
ATOM 634 C CA . VAL A 1 83 ? 37.388 16.915 -15.662 1.00 71.88 83 VAL A CA 1
ATOM 635 C C . VAL A 1 83 ? 37.794 18.354 -15.357 1.00 71.88 83 VAL A C 1
ATOM 637 O O . VAL A 1 83 ? 36.980 19.148 -14.895 1.00 71.88 83 VAL A O 1
ATOM 640 N N . LYS A 1 84 ? 39.073 18.676 -15.578 1.00 75.69 84 LYS A N 1
ATOM 641 C CA . LYS A 1 84 ? 39.652 19.992 -15.257 1.00 75.69 84 LYS A CA 1
ATOM 642 C C . LYS A 1 84 ? 39.053 21.128 -16.091 1.00 75.69 84 LYS A C 1
ATOM 644 O O . LYS A 1 84 ? 39.064 22.267 -15.645 1.00 75.69 84 LYS A O 1
ATOM 649 N N . ASP A 1 85 ? 38.539 20.807 -17.276 1.00 82.31 85 ASP A N 1
ATOM 650 C CA . ASP A 1 85 ? 37.912 21.753 -18.196 1.00 82.31 85 ASP A CA 1
ATOM 651 C C . ASP A 1 85 ? 36.703 21.095 -18.876 1.00 82.31 85 ASP A C 1
ATOM 653 O O . ASP A 1 85 ? 36.817 20.362 -19.864 1.00 82.31 85 ASP A O 1
ATOM 657 N N . VAL A 1 86 ? 35.535 21.295 -18.266 1.00 83.69 86 VAL A N 1
ATOM 658 C CA . VAL A 1 86 ? 34.261 20.723 -18.723 1.00 83.69 86 VAL A CA 1
ATOM 659 C C . VAL A 1 86 ? 33.835 21.329 -20.059 1.00 83.69 86 VAL A C 1
ATOM 661 O O . VAL A 1 86 ? 33.243 20.626 -20.876 1.00 83.69 86 VAL A O 1
ATOM 664 N N . GLU A 1 87 ? 34.166 22.594 -20.315 1.00 83.94 87 GLU A N 1
ATOM 665 C CA . GLU A 1 87 ? 33.723 23.308 -21.512 1.00 83.94 87 GLU A CA 1
ATOM 666 C C . GLU A 1 87 ? 34.524 22.870 -22.741 1.00 83.94 87 GLU A C 1
ATOM 668 O O . GLU A 1 87 ? 33.947 22.561 -23.785 1.00 83.94 87 GLU A O 1
ATOM 673 N N . ALA A 1 88 ? 35.844 22.712 -22.600 1.00 82.94 88 ALA A N 1
ATOM 674 C CA . ALA A 1 88 ? 36.677 22.148 -23.659 1.00 82.94 88 ALA A CA 1
ATOM 675 C C . ALA A 1 88 ? 36.308 20.688 -23.970 1.00 82.94 88 ALA A C 1
ATOM 677 O O . ALA A 1 88 ? 36.315 20.282 -25.136 1.00 82.94 88 ALA A O 1
ATOM 678 N N . LEU A 1 89 ? 35.962 19.892 -22.948 1.00 83.44 89 LEU A N 1
ATOM 679 C CA . LEU A 1 89 ? 35.471 18.527 -23.148 1.00 83.44 89 LEU A CA 1
ATOM 680 C C . LEU A 1 89 ? 34.129 18.528 -23.888 1.00 83.44 89 LEU A C 1
ATOM 682 O O . LEU A 1 89 ? 33.969 17.798 -24.864 1.00 83.44 89 LEU A O 1
ATOM 686 N N . ARG A 1 90 ? 33.184 19.364 -23.449 1.00 84.12 90 ARG A N 1
ATOM 687 C CA . ARG A 1 90 ? 31.862 19.503 -24.064 1.00 84.12 90 ARG A CA 1
ATOM 688 C C . ARG A 1 90 ? 31.973 19.917 -25.528 1.00 84.12 90 ARG A C 1
ATOM 690 O O . ARG A 1 90 ? 31.370 19.266 -26.374 1.00 84.12 90 ARG A O 1
ATOM 697 N N . SER A 1 91 ? 32.770 20.941 -25.826 1.00 86.69 91 SER A N 1
ATOM 698 C CA . SER A 1 91 ? 32.996 21.422 -27.191 1.00 86.69 91 SER A CA 1
ATOM 699 C C . SER A 1 91 ? 33.573 20.322 -28.089 1.00 86.69 91 SER A C 1
ATOM 701 O O . SER A 1 91 ? 33.035 20.046 -29.156 1.00 86.69 91 SER A O 1
ATOM 703 N N . ARG A 1 92 ? 34.580 19.581 -27.603 1.00 86.06 92 ARG A N 1
ATOM 704 C CA . ARG A 1 92 ? 35.180 18.459 -28.341 1.00 86.06 92 ARG A CA 1
ATOM 705 C C . ARG A 1 92 ? 34.186 17.332 -28.621 1.00 86.06 92 ARG A C 1
ATOM 707 O O . ARG A 1 92 ? 34.202 16.770 -29.711 1.00 86.06 92 ARG A O 1
ATOM 714 N N . VAL A 1 93 ? 33.334 16.996 -27.651 1.00 86.75 93 VAL A N 1
ATOM 715 C CA . VAL A 1 93 ? 32.292 15.975 -27.830 1.00 86.75 93 VAL A CA 1
ATOM 716 C C . VAL A 1 93 ? 31.262 16.447 -28.854 1.00 86.75 93 VAL A C 1
ATOM 718 O O . VAL A 1 93 ? 30.949 15.697 -29.774 1.00 86.75 93 VAL A O 1
ATOM 721 N N . LEU A 1 94 ? 30.790 17.691 -28.751 1.00 87.50 94 LEU A N 1
ATOM 722 C CA . LEU A 1 94 ? 29.831 18.262 -29.700 1.00 87.50 94 LEU A CA 1
ATOM 723 C C . LEU A 1 94 ? 30.394 18.320 -31.122 1.00 87.50 94 LEU A C 1
ATOM 725 O O . LEU A 1 94 ? 29.687 17.968 -32.062 1.00 87.50 94 LEU A O 1
ATOM 729 N N . ASP A 1 95 ? 31.663 18.692 -31.279 1.00 90.00 95 ASP A N 1
ATOM 730 C CA . ASP A 1 95 ? 32.328 18.673 -32.580 1.00 90.00 95 ASP A CA 1
ATOM 731 C C . ASP A 1 95 ? 32.528 17.250 -33.110 1.00 90.00 95 ASP A C 1
ATOM 733 O O . ASP A 1 95 ? 32.277 17.011 -34.287 1.00 90.00 95 ASP A O 1
ATOM 737 N N . SER A 1 96 ? 32.893 16.282 -32.260 1.00 84.19 96 SER A N 1
ATOM 738 C CA . SER A 1 96 ? 33.030 14.878 -32.684 1.00 84.19 96 SER A CA 1
ATOM 739 C C . SER A 1 96 ? 31.707 14.224 -33.082 1.00 84.19 96 SER A C 1
ATOM 741 O O . SER A 1 96 ? 31.700 13.288 -33.875 1.00 84.19 96 SER A O 1
ATOM 743 N N . MET A 1 97 ? 30.591 14.712 -32.536 1.00 83.81 97 MET A N 1
ATOM 744 C CA . MET A 1 97 ? 29.244 14.212 -32.819 1.00 83.81 97 MET A CA 1
ATOM 745 C C . MET A 1 97 ? 28.535 15.045 -33.898 1.00 83.81 97 MET A C 1
ATOM 747 O O . MET A 1 97 ? 27.380 14.782 -34.243 1.00 83.81 97 MET A O 1
ATOM 751 N N . ARG A 1 98 ? 29.201 16.070 -34.447 1.00 87.69 98 ARG A N 1
ATOM 752 C CA . ARG A 1 98 ? 28.622 16.954 -35.456 1.00 87.69 98 ARG A CA 1
ATOM 753 C C . ARG A 1 98 ? 28.355 16.156 -36.735 1.00 87.69 98 ARG A C 1
ATOM 755 O O . ARG A 1 98 ? 29.266 15.584 -37.319 1.00 87.69 98 ARG A O 1
ATOM 762 N N . GLY A 1 99 ? 27.096 16.132 -37.168 1.00 86.06 99 GLY A N 1
ATOM 763 C CA . GLY A 1 99 ? 26.667 15.394 -38.362 1.00 86.06 99 GLY A CA 1
ATOM 764 C C . GLY A 1 99 ? 26.242 13.942 -38.119 1.00 86.06 99 GLY A C 1
ATOM 765 O O . GLY A 1 99 ? 25.764 13.312 -39.053 1.00 86.06 99 GLY A O 1
ATOM 766 N N . ILE A 1 100 ? 26.332 13.427 -36.885 1.00 88.62 100 ILE A N 1
ATOM 767 C CA . ILE A 1 100 ? 25.803 12.096 -36.529 1.00 88.62 100 ILE A CA 1
ATOM 768 C C . ILE A 1 100 ? 24.269 12.093 -36.410 1.00 88.62 100 ILE A C 1
ATOM 770 O O . ILE A 1 100 ? 23.651 11.052 -36.595 1.00 88.62 100 ILE A O 1
ATOM 774 N N . GLY A 1 101 ? 23.651 13.252 -36.151 1.00 86.75 101 GLY A N 1
ATOM 775 C CA . GLY A 1 101 ? 22.199 13.392 -35.955 1.00 86.75 101 GLY A CA 1
ATOM 776 C C . GLY A 1 101 ? 21.345 12.712 -37.033 1.00 86.75 101 GLY A C 1
ATOM 777 O O . GLY A 1 101 ? 20.599 11.809 -36.682 1.00 86.75 101 GLY A O 1
ATOM 778 N N . PRO A 1 102 ? 21.510 13.043 -38.329 1.00 91.25 102 PRO A N 1
ATOM 779 C CA . PRO A 1 102 ? 20.718 12.431 -39.399 1.00 91.25 102 PRO A CA 1
ATOM 780 C C . PRO A 1 102 ? 20.853 10.905 -39.490 1.00 91.25 102 PRO A C 1
ATOM 782 O O . PRO A 1 102 ? 19.879 10.229 -39.783 1.00 91.25 102 PRO A O 1
ATOM 785 N N . VAL A 1 103 ? 22.042 10.363 -39.205 1.00 88.06 103 VAL A N 1
ATOM 786 C CA . VAL A 1 103 ? 22.285 8.909 -39.213 1.00 88.06 103 VAL A CA 1
ATOM 787 C C . VAL A 1 103 ? 21.550 8.238 -38.054 1.00 88.06 103 VAL A C 1
ATOM 789 O O . VAL A 1 103 ? 20.973 7.170 -38.209 1.00 88.06 103 VAL A O 1
ATOM 792 N N . VAL A 1 104 ? 21.562 8.868 -36.880 1.00 87.06 104 VAL A N 1
ATOM 793 C CA . VAL A 1 104 ? 20.857 8.365 -35.697 1.00 87.06 104 VAL A CA 1
ATOM 794 C C . VAL A 1 104 ? 19.340 8.473 -35.869 1.00 87.06 104 VAL A C 1
ATOM 796 O O . VAL A 1 104 ? 18.630 7.556 -35.467 1.00 87.06 104 VAL A O 1
ATOM 799 N N . ASP A 1 105 ? 18.854 9.553 -36.482 1.00 88.25 105 ASP A N 1
ATOM 800 C CA . ASP A 1 105 ? 17.434 9.732 -36.794 1.00 88.25 105 ASP A CA 1
ATOM 801 C C . ASP A 1 105 ? 16.946 8.651 -37.774 1.00 88.25 105 ASP A C 1
ATOM 803 O O . ASP A 1 105 ? 15.941 8.002 -37.496 1.00 88.25 105 ASP A O 1
ATOM 807 N N . GLU A 1 106 ? 17.701 8.375 -38.845 1.00 90.75 106 GLU A N 1
ATOM 808 C CA . GLU A 1 106 ? 17.396 7.299 -39.803 1.00 90.75 106 GLU A CA 1
ATOM 809 C C . GLU A 1 106 ? 17.328 5.927 -39.112 1.00 90.75 106 GLU A C 1
ATOM 811 O O . GLU A 1 106 ? 16.353 5.197 -39.278 1.00 90.75 106 GLU A O 1
ATOM 816 N N . MET A 1 107 ? 18.295 5.610 -38.243 1.00 87.25 107 MET A N 1
ATOM 817 C CA . MET A 1 107 ? 18.280 4.361 -37.470 1.00 87.25 107 MET A CA 1
ATOM 818 C C . MET A 1 107 ? 17.062 4.245 -36.539 1.00 87.25 107 MET A C 1
ATOM 820 O O . MET A 1 107 ? 16.510 3.158 -36.373 1.00 87.25 107 MET A O 1
ATOM 824 N N . PHE A 1 108 ? 16.640 5.342 -35.902 1.00 86.25 108 PHE A N 1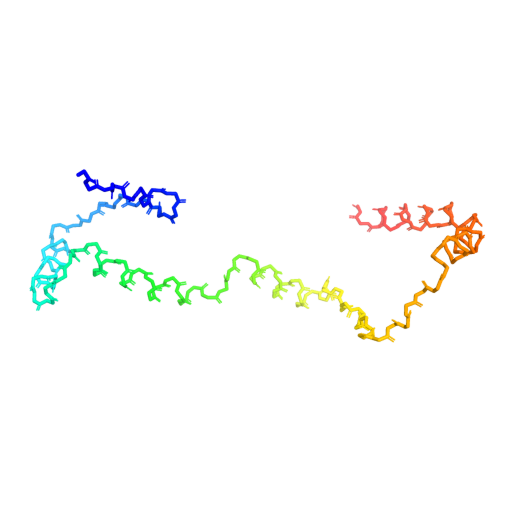
ATOM 825 C CA . PHE A 1 108 ? 15.465 5.324 -35.028 1.00 86.25 108 PHE A CA 1
ATOM 826 C C . PHE A 1 108 ? 14.155 5.186 -35.800 1.00 86.25 108 PHE A C 1
ATOM 828 O O . PHE A 1 108 ? 13.219 4.569 -35.284 1.00 86.25 108 PHE A O 1
ATOM 835 N N . ASP A 1 109 ? 14.074 5.757 -36.998 1.00 89.75 109 ASP A N 1
ATOM 836 C CA . ASP A 1 109 ? 12.911 5.606 -37.867 1.00 89.75 109 ASP A CA 1
ATOM 837 C C . ASP A 1 109 ? 12.804 4.165 -38.395 1.00 89.75 109 ASP A C 1
ATOM 839 O O . ASP A 1 109 ? 11.728 3.571 -38.309 1.00 89.75 109 ASP A O 1
ATOM 843 N N . GLU A 1 110 ? 13.920 3.538 -38.784 1.00 85.38 110 GLU A N 1
ATOM 844 C CA . GLU A 1 110 ? 13.961 2.112 -39.148 1.00 85.38 110 GLU A CA 1
ATOM 845 C C . GLU A 1 110 ? 13.502 1.190 -38.000 1.00 85.38 110 GLU A C 1
ATOM 847 O O . GLU A 1 110 ? 12.713 0.261 -38.208 1.00 85.38 110 GLU A O 1
ATOM 852 N N . ASP A 1 111 ? 13.961 1.445 -36.770 1.00 80.69 111 ASP A N 1
ATOM 853 C CA . ASP A 1 111 ? 13.553 0.669 -35.592 1.00 80.69 111 ASP A CA 1
ATOM 854 C C . ASP A 1 111 ? 12.073 0.892 -35.233 1.00 80.69 111 ASP A C 1
ATOM 856 O O . ASP A 1 111 ? 11.391 -0.041 -34.797 1.00 80.69 111 ASP A O 1
ATOM 860 N N . ARG A 1 112 ? 11.552 2.112 -35.421 1.00 78.94 112 ARG A N 1
ATOM 861 C CA . ARG A 1 112 ? 10.139 2.443 -35.186 1.00 78.94 112 ARG A CA 1
ATOM 862 C C . ARG A 1 112 ? 9.230 1.682 -36.145 1.00 78.94 112 ARG A C 1
ATOM 864 O O . ARG A 1 112 ? 8.238 1.109 -35.697 1.00 78.94 112 ARG A O 1
ATOM 871 N N . ASP A 1 113 ? 9.587 1.648 -37.423 1.00 80.06 113 ASP A N 1
ATOM 872 C CA . ASP A 1 113 ? 8.804 0.978 -38.462 1.00 80.06 113 ASP A CA 1
ATOM 873 C C . ASP A 1 113 ? 8.805 -0.548 -38.297 1.00 80.06 113 ASP A C 1
ATOM 875 O O . ASP A 1 113 ? 7.851 -1.218 -38.680 1.00 80.06 113 ASP A O 1
ATOM 879 N N . ARG A 1 114 ? 9.838 -1.116 -37.663 1.00 69.19 114 ARG A N 1
ATOM 880 C CA . ARG A 1 114 ? 9.935 -2.556 -37.377 1.00 69.19 114 ARG A CA 1
ATOM 881 C C . ARG A 1 114 ? 9.086 -3.018 -36.185 1.00 69.19 114 ARG A C 1
ATOM 883 O O . ARG A 1 114 ? 8.869 -4.220 -36.018 1.00 69.19 114 ARG A O 1
ATOM 890 N N . LEU A 1 115 ? 8.663 -2.091 -35.326 1.00 65.12 115 LEU A N 1
ATOM 891 C CA . LEU A 1 115 ? 7.862 -2.365 -34.127 1.00 65.12 115 LEU A CA 1
ATOM 892 C C . LEU A 1 115 ? 6.350 -2.148 -34.335 1.00 65.12 115 LEU A C 1
ATOM 894 O O . LEU A 1 115 ? 5.584 -2.399 -33.399 1.00 65.12 115 LEU A O 1
ATOM 898 N N . LEU A 1 116 ? 5.935 -1.695 -35.523 1.00 53.06 116 LEU A N 1
ATOM 899 C CA . LEU A 1 116 ? 4.540 -1.554 -35.967 1.00 53.06 116 LEU A CA 1
ATOM 900 C C . LEU A 1 116 ? 4.110 -2.741 -36.842 1.00 53.06 116 LEU A C 1
ATOM 902 O O . LEU A 1 116 ? 2.915 -3.107 -36.745 1.00 53.06 116 LEU A O 1
#

Secondary structure (DSSP, 8-state):
------GGGTPPP------HHHHHHHHHHHHHTT--HHHHHHHHHHHHHHHT-S-HHHHHHHHHHHTT--PPPP---TTPPP-S-HHHHHHHHHHHTTT-HHHHHHHHHHHHHHT-